Protein AF-A0A8S2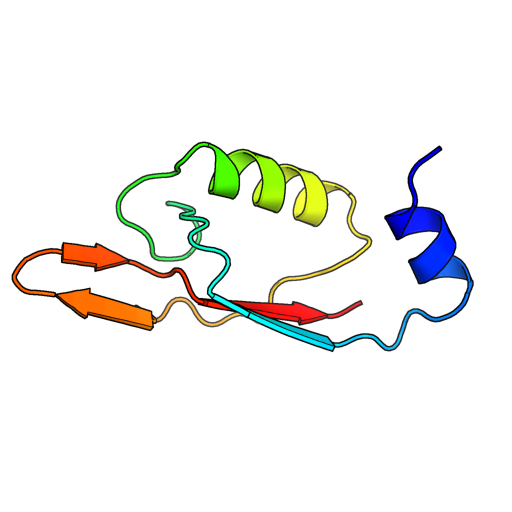VSM1-F1 (afdb_monomer_lite)

Organism: NCBI:txid392030

Foldseek 3Di:
DDVLVVVLVVPQFDKDKDQQQAFDVVQQAVDGDPSVVVVVVVCVVVSKHWDRDSDFPDDDDPHTTDRITIIGD

pLDDT: mean 87.73, std 7.88, range [54.19, 97.69]

Secondary structure (DSSP, 8-state):
--HHHHHHHH----EEEEE-----GGGT-SS--HHHHHHHHHHHTTSSEE----S--EEETTEEE--EEEEE-

InterPro domains:
  IPR005135 Endonuclease/exonuclease/phosphatase [PF14529] (9-72)
  IPR036691 Endonuclease/exonuclease/phosphatase superfamily [G3DSA:3.60.10.10] (1-73)
  IPR036691 Endonuclease/exonuclease/phosphatase superfamily [SSF56219] (2-71)

Sequence (73 aa):
MNIFQELYNINNNCIIVGDLNAALSEMGSTKTNTRGKQLQQLLNEGIIDCVEDDSTTFEKNEYEAKLDWILGS

Radius of gyration: 13.03 Å; chains: 1; bounding box: 27×21×41 Å

Structure (mmCIF, N/CA/C/O backbone):
data_AF-A0A8S2VSM1-F1
#
_entry.id   AF-A0A8S2VSM1-F1
#
loop_
_atom_site.group_PDB
_atom_site.id
_atom_site.type_symbol
_atom_site.label_atom_id
_atom_site.label_alt_id
_atom_site.label_comp_id
_atom_site.label_asym_id
_atom_site.label_entity_id
_atom_site.label_seq_id
_atom_site.pdbx_PDB_ins_code
_atom_site.Cartn_x
_atom_site.Cartn_y
_atom_site.Cartn_z
_atom_site.occupancy
_atom_site.B_iso_or_equiv
_atom_site.auth_seq_id
_atom_site.auth_comp_id
_atom_site.auth_asym_id
_atom_site.auth_atom_id
_atom_site.pdbx_PDB_model_num
ATOM 1 N N . MET A 1 1 ? -3.093 11.782 20.124 1.00 54.19 1 MET A N 1
ATOM 2 C CA . MET A 1 1 ? -4.453 11.215 20.075 1.00 54.19 1 MET A CA 1
ATOM 3 C C . MET A 1 1 ? -4.644 10.705 18.656 1.00 54.19 1 MET A C 1
ATOM 5 O O . MET A 1 1 ? -4.489 11.505 17.741 1.00 54.19 1 MET A O 1
ATOM 9 N N . ASN A 1 2 ? -4.760 9.387 18.463 1.00 75.88 2 ASN A N 1
ATOM 10 C CA . ASN A 1 2 ? -4.778 8.764 17.134 1.00 75.88 2 ASN A CA 1
ATOM 11 C C . ASN A 1 2 ? -6.232 8.668 16.654 1.00 75.88 2 ASN A C 1
ATOM 13 O O . ASN A 1 2 ? -6.991 7.851 17.166 1.00 75.88 2 ASN A O 1
ATOM 17 N N . ILE A 1 3 ? -6.614 9.526 15.705 1.00 75.31 3 ILE A N 1
ATOM 18 C CA . ILE A 1 3 ? -7.993 9.615 15.204 1.00 75.31 3 ILE A CA 1
ATOM 19 C C . ILE A 1 3 ? -8.483 8.292 14.602 1.00 75.31 3 ILE A C 1
ATOM 21 O O . ILE A 1 3 ? -9.661 7.972 14.717 1.00 75.31 3 ILE A O 1
ATOM 25 N N . PHE A 1 4 ? -7.587 7.480 14.031 1.00 71.69 4 PHE A N 1
ATOM 26 C CA . PHE A 1 4 ? -7.955 6.170 13.500 1.00 71.69 4 PHE A CA 1
ATOM 27 C C . PHE A 1 4 ? -8.315 5.178 14.608 1.00 71.69 4 PHE A C 1
ATOM 29 O O . PHE A 1 4 ? -9.279 4.436 14.461 1.00 71.69 4 PHE A O 1
ATOM 36 N N . GLN A 1 5 ? -7.624 5.224 15.751 1.00 78.88 5 GLN A N 1
ATOM 37 C CA . GLN A 1 5 ? -7.962 4.399 16.915 1.00 78.88 5 GLN A CA 1
ATOM 38 C C . GLN A 1 5 ? -9.346 4.751 17.479 1.00 78.88 5 GLN A C 1
ATOM 40 O O . GLN A 1 5 ? -10.106 3.875 17.886 1.00 78.88 5 GLN A O 1
ATOM 45 N N . GLU A 1 6 ? -9.679 6.042 17.520 1.00 81.25 6 GLU A N 1
ATOM 46 C CA . GLU A 1 6 ? -10.989 6.503 17.988 1.00 81.25 6 GLU A CA 1
ATOM 47 C C . GLU A 1 6 ? -12.102 6.066 17.038 1.00 81.25 6 GLU A C 1
ATOM 49 O O . GLU A 1 6 ? -13.118 5.543 17.493 1.00 81.25 6 GLU A O 1
ATOM 54 N N . LEU A 1 7 ? -11.890 6.217 15.727 1.00 71.38 7 LEU A N 1
ATOM 55 C CA . LEU A 1 7 ? -12.835 5.762 14.708 1.00 71.38 7 LEU A CA 1
ATOM 56 C C . LEU A 1 7 ? -13.038 4.241 14.763 1.00 71.38 7 LEU A C 1
ATOM 58 O O . LEU A 1 7 ? -14.185 3.795 14.776 1.00 71.38 7 LEU A O 1
ATOM 62 N N . TYR A 1 8 ? -11.954 3.470 14.892 1.00 79.00 8 TYR A N 1
ATOM 63 C CA . TYR A 1 8 ? -11.996 2.011 15.029 1.00 79.00 8 TYR A CA 1
ATOM 64 C C . TYR A 1 8 ? -12.853 1.565 16.224 1.00 79.00 8 TYR A C 1
ATOM 66 O O . TYR A 1 8 ? -13.707 0.692 16.096 1.00 79.00 8 TYR A O 1
ATOM 74 N N . ASN A 1 9 ? -12.687 2.208 17.384 1.00 82.06 9 ASN A N 1
ATOM 75 C CA . ASN A 1 9 ? -13.443 1.871 18.594 1.00 82.06 9 ASN A CA 1
ATOM 76 C C . ASN A 1 9 ? -14.940 2.227 18.512 1.00 82.06 9 ASN A C 1
ATOM 78 O O . ASN A 1 9 ? -15.736 1.681 19.275 1.00 82.06 9 ASN A O 1
ATOM 82 N N . ILE A 1 10 ? -15.327 3.160 17.636 1.00 82.50 10 ILE A N 1
ATOM 83 C CA . ILE A 1 10 ? -16.729 3.556 17.430 1.00 82.50 10 ILE A CA 1
ATOM 84 C C . ILE A 1 10 ? -17.417 2.606 16.446 1.00 82.50 10 ILE A C 1
ATOM 86 O O . ILE A 1 10 ? -18.555 2.196 16.679 1.00 82.50 10 ILE A O 1
ATOM 90 N N . ASN A 1 11 ? -16.749 2.281 15.339 1.00 74.62 11 ASN A N 1
ATOM 91 C CA . ASN A 1 11 ? -17.230 1.339 14.339 1.00 74.62 11 ASN A CA 1
ATOM 92 C C . ASN A 1 11 ? -16.040 0.780 13.555 1.00 74.62 11 ASN A C 1
ATOM 94 O O . ASN A 1 11 ? -15.431 1.496 12.762 1.00 74.62 11 ASN A O 1
ATOM 98 N N . ASN A 1 12 ? -15.766 -0.507 13.739 1.00 78.31 12 ASN A N 1
ATOM 99 C CA . ASN A 1 12 ? -14.719 -1.210 13.014 1.00 78.31 12 ASN A CA 1
ATOM 100 C C . ASN A 1 12 ? -15.222 -1.866 11.721 1.00 78.31 12 ASN A C 1
ATOM 102 O O . ASN A 1 12 ? -14.480 -2.602 11.113 1.00 78.31 12 ASN A O 1
ATOM 106 N N . ASN A 1 13 ? -16.435 -1.598 11.235 1.00 85.31 13 ASN A N 1
ATOM 107 C CA . ASN A 1 13 ? -16.876 -2.104 9.928 1.00 85.31 13 ASN A CA 1
ATOM 108 C C . ASN A 1 13 ? -16.687 -1.036 8.842 1.00 85.31 13 ASN A C 1
ATOM 110 O O . ASN A 1 13 ? -17.660 -0.425 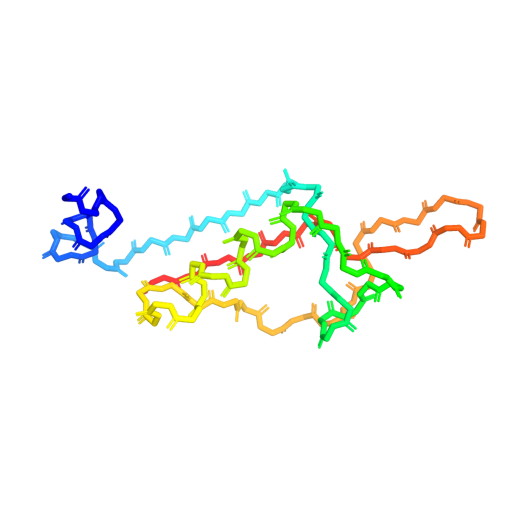8.387 1.00 85.31 13 ASN A O 1
ATOM 114 N N . CYS A 1 14 ? -15.439 -0.779 8.449 1.00 85.06 14 CYS A N 1
ATOM 115 C CA . CYS A 1 14 ? -15.089 0.212 7.434 1.00 85.06 14 CYS A CA 1
ATOM 116 C C . CYS A 1 14 ? -14.302 -0.435 6.292 1.00 85.06 14 CYS A C 1
ATOM 118 O O . CYS A 1 14 ? -13.390 -1.218 6.532 1.00 85.06 14 CYS A O 1
ATOM 120 N N . ILE A 1 15 ? -14.641 -0.073 5.052 1.00 89.75 15 ILE A N 1
ATOM 121 C CA . ILE A 1 15 ? -13.865 -0.425 3.862 1.00 89.75 15 ILE A CA 1
ATOM 122 C C . ILE A 1 15 ? -13.416 0.873 3.198 1.00 89.75 15 ILE A C 1
ATOM 124 O O . ILE A 1 15 ? -14.240 1.738 2.886 1.00 89.75 15 ILE A O 1
ATOM 128 N N . ILE A 1 16 ? -12.115 0.997 2.958 1.00 88.94 16 ILE A N 1
ATOM 129 C CA . ILE A 1 16 ? -11.504 2.112 2.235 1.00 88.94 16 ILE A CA 1
ATOM 130 C C . ILE A 1 16 ? -10.954 1.564 0.924 1.00 88.94 16 ILE A C 1
ATOM 132 O O . ILE A 1 16 ? -10.096 0.688 0.930 1.00 88.94 16 ILE A O 1
ATOM 136 N N . VAL A 1 17 ? -11.436 2.096 -0.199 1.00 92.56 17 VAL A N 1
ATOM 137 C CA . VAL A 1 17 ? -10.953 1.739 -1.538 1.00 92.56 17 VAL A CA 1
ATOM 138 C C . VAL A 1 17 ? -10.511 3.000 -2.257 1.00 92.56 17 VAL A C 1
ATOM 140 O O . VAL A 1 17 ? -11.278 3.964 -2.328 1.00 92.56 17 VAL A O 1
ATOM 143 N N . GLY A 1 18 ? -9.305 3.002 -2.817 1.00 93.19 18 GLY A N 1
ATOM 144 C CA . GLY A 1 18 ? -8.893 4.083 -3.707 1.00 93.19 18 GLY A CA 1
ATOM 145 C C . GLY A 1 18 ? -7.429 4.066 -4.119 1.00 93.19 18 GLY A C 1
ATOM 146 O O . GLY A 1 18 ? -6.640 3.249 -3.651 1.00 93.19 18 GLY A O 1
ATOM 147 N N . ASP A 1 19 ? -7.086 5.032 -4.970 1.00 94.81 19 ASP A N 1
ATOM 148 C CA . ASP A 1 19 ? -5.715 5.345 -5.364 1.00 94.81 19 ASP A CA 1
ATOM 149 C C . ASP A 1 19 ? -5.031 6.155 -4.253 1.00 94.81 19 ASP A C 1
ATOM 151 O O . ASP A 1 19 ? -5.308 7.344 -4.046 1.00 94.81 19 ASP A O 1
ATOM 155 N N . LEU A 1 20 ? -4.117 5.521 -3.519 1.00 94.50 20 LEU A N 1
ATOM 156 C CA . LEU A 1 20 ? -3.351 6.201 -2.474 1.00 94.50 20 LEU A CA 1
ATOM 157 C C . LEU A 1 20 ? -2.031 6.759 -3.016 1.00 94.50 20 LEU A C 1
ATOM 159 O O . LEU A 1 20 ? -1.365 7.525 -2.301 1.00 94.50 20 LEU A O 1
ATOM 163 N N . ASN A 1 21 ? -1.619 6.381 -4.232 1.00 95.25 21 ASN A N 1
ATOM 164 C CA . ASN A 1 21 ? -0.271 6.584 -4.775 1.00 95.25 21 ASN A CA 1
ATOM 165 C C . ASN A 1 21 ? 0.839 6.159 -3.785 1.00 95.25 21 ASN A C 1
ATOM 167 O O . ASN A 1 21 ? 1.949 6.708 -3.754 1.00 95.25 21 ASN A O 1
ATOM 171 N N . ALA A 1 22 ? 0.516 5.207 -2.910 1.00 95.31 22 ALA A N 1
ATOM 172 C CA . ALA A 1 22 ? 1.410 4.639 -1.918 1.00 95.31 22 ALA A CA 1
ATOM 173 C C . ALA A 1 22 ? 1.986 3.350 -2.499 1.00 95.31 22 ALA A C 1
ATOM 175 O O . ALA A 1 22 ? 1.232 2.458 -2.855 1.00 95.31 22 ALA A O 1
ATOM 176 N N . ALA A 1 23 ? 3.310 3.279 -2.614 1.00 94.75 23 ALA A N 1
ATOM 177 C CA . ALA A 1 23 ? 3.997 2.113 -3.158 1.00 94.75 23 ALA A CA 1
ATOM 178 C C . ALA A 1 23 ? 4.712 1.372 -2.025 1.00 94.75 23 ALA A C 1
ATOM 180 O O . ALA A 1 23 ? 5.456 2.009 -1.270 1.00 94.75 23 ALA A O 1
ATOM 181 N N . LEU A 1 24 ? 4.510 0.057 -1.933 1.00 93.12 24 LEU A N 1
ATOM 182 C CA . LEU A 1 24 ? 5.120 -0.848 -0.951 1.00 93.12 24 LEU A CA 1
ATOM 183 C C . LEU A 1 24 ? 5.803 -2.006 -1.675 1.00 93.12 24 LEU A C 1
ATOM 185 O O . LEU A 1 24 ? 5.145 -2.775 -2.374 1.00 93.12 24 LEU A O 1
ATOM 189 N N . SER A 1 25 ? 7.123 -2.136 -1.526 1.00 91.62 25 SER A N 1
ATOM 190 C CA . SER A 1 25 ? 7.868 -3.179 -2.239 1.00 91.62 25 SER A CA 1
ATOM 191 C C . SER A 1 25 ? 7.553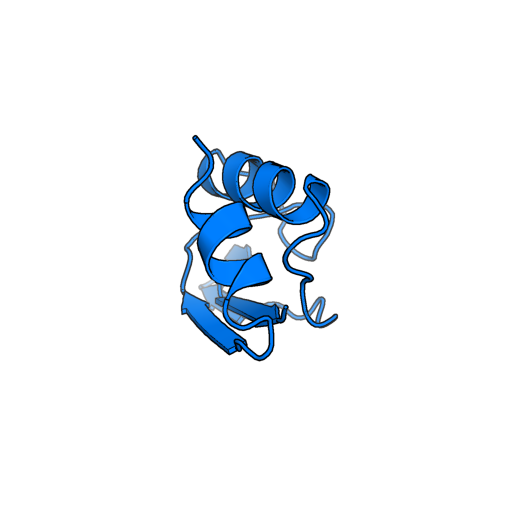 -4.597 -1.778 1.00 91.62 25 SER A C 1
ATOM 193 O O . SER A 1 25 ? 7.726 -5.542 -2.535 1.00 91.62 25 SER A O 1
ATOM 195 N N . GLU A 1 26 ? 7.090 -4.743 -0.540 1.00 88.56 26 GLU A N 1
ATOM 196 C CA . GLU A 1 26 ? 6.667 -6.024 0.035 1.00 88.56 26 GLU A CA 1
ATOM 197 C C . GLU A 1 26 ? 5.256 -6.454 -0.387 1.00 88.56 26 GLU A C 1
ATOM 199 O O . GLU A 1 26 ? 4.855 -7.569 -0.090 1.00 88.56 26 GLU A O 1
ATOM 204 N N . MET A 1 27 ? 4.529 -5.590 -1.102 1.00 87.94 27 MET A N 1
ATOM 205 C CA . MET A 1 27 ? 3.148 -5.812 -1.542 1.00 87.94 27 MET A CA 1
ATOM 206 C C . MET A 1 27 ? 2.993 -5.470 -3.033 1.00 87.94 27 MET A C 1
ATOM 208 O O . MET A 1 27 ? 2.112 -4.711 -3.418 1.00 87.94 27 MET A O 1
ATOM 212 N N . GLY A 1 28 ? 3.910 -5.937 -3.883 1.00 84.31 28 GLY A N 1
ATO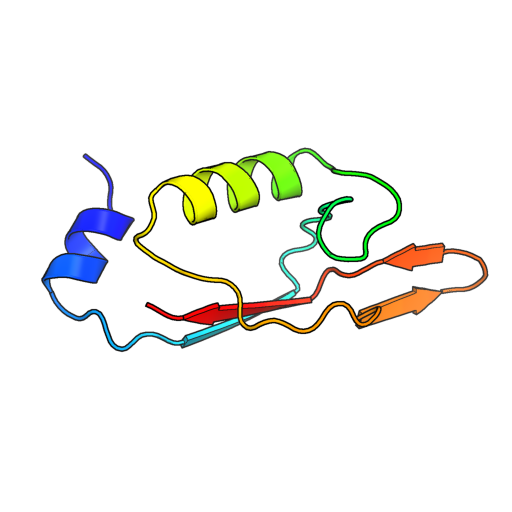M 213 C CA . GLY A 1 28 ? 3.754 -5.875 -5.346 1.00 84.31 28 GLY A CA 1
ATOM 214 C C . GLY A 1 28 ? 4.292 -4.625 -6.060 1.00 84.31 28 GLY A C 1
ATOM 215 O O . GLY A 1 28 ? 4.299 -4.586 -7.286 1.00 84.31 28 GLY A O 1
ATOM 216 N N . SER A 1 29 ? 4.798 -3.599 -5.362 1.00 89.19 29 SER A N 1
ATOM 217 C CA . SER A 1 29 ? 5.492 -2.480 -6.034 1.00 89.19 29 SER A CA 1
ATOM 218 C C . SER A 1 29 ? 6.991 -2.734 -6.226 1.00 89.19 29 SER A C 1
ATOM 220 O O . SER A 1 29 ? 7.631 -3.427 -5.448 1.00 89.19 29 SER A O 1
ATOM 222 N N . THR A 1 30 ? 7.625 -2.074 -7.200 1.00 88.88 30 THR A N 1
ATOM 223 C CA . THR A 1 30 ? 9.088 -2.205 -7.386 1.00 88.88 30 THR A CA 1
ATOM 224 C C . THR A 1 30 ? 9.896 -1.555 -6.247 1.00 88.88 30 THR A C 1
ATOM 226 O O . THR A 1 30 ? 10.988 -2.008 -5.901 1.00 88.88 30 THR A O 1
ATOM 229 N N . LYS A 1 31 ? 9.402 -0.449 -5.668 1.00 92.31 31 LYS A N 1
ATOM 230 C CA . LYS A 1 31 ? 10.080 0.307 -4.597 1.00 92.31 31 LYS A CA 1
ATOM 231 C C . LYS A 1 31 ? 9.080 0.913 -3.622 1.00 92.31 31 LYS A C 1
ATOM 233 O O . LYS A 1 31 ? 8.057 1.444 -4.045 1.00 92.31 31 LYS A O 1
ATOM 238 N N . THR A 1 32 ? 9.445 0.948 -2.342 1.00 95.25 32 THR A N 1
ATOM 239 C CA . THR A 1 32 ? 8.676 1.674 -1.325 1.00 95.25 32 THR A CA 1
ATOM 240 C C . THR A 1 32 ? 8.912 3.183 -1.409 1.00 95.25 32 THR A C 1
ATOM 242 O O . THR A 1 32 ? 10.056 3.642 -1.338 1.00 95.25 32 THR A O 1
ATOM 245 N N . ASN A 1 33 ? 7.837 3.972 -1.513 1.00 96.19 33 ASN A N 1
ATOM 246 C CA . ASN A 1 33 ? 7.898 5.440 -1.491 1.00 96.19 33 ASN A CA 1
ATOM 247 C C . ASN A 1 33 ? 7.529 6.012 -0.101 1.00 96.19 33 ASN A C 1
ATOM 249 O O . ASN A 1 33 ? 7.186 5.273 0.822 1.00 96.19 33 ASN A O 1
ATOM 253 N N . THR A 1 34 ? 7.621 7.334 0.090 1.00 97.69 34 THR A N 1
ATOM 254 C CA . THR A 1 34 ? 7.312 7.971 1.390 1.00 97.69 34 THR A CA 1
ATOM 255 C C . THR A 1 34 ? 5.867 7.734 1.837 1.00 97.69 34 THR A C 1
ATOM 257 O O . THR A 1 34 ? 5.638 7.493 3.018 1.00 97.69 34 THR A O 1
ATOM 260 N N . ARG A 1 35 ? 4.906 7.753 0.902 1.00 96.94 35 ARG A N 1
ATOM 261 C CA . ARG A 1 35 ? 3.485 7.483 1.186 1.00 96.94 35 ARG A CA 1
ATOM 262 C C . ARG A 1 35 ? 3.272 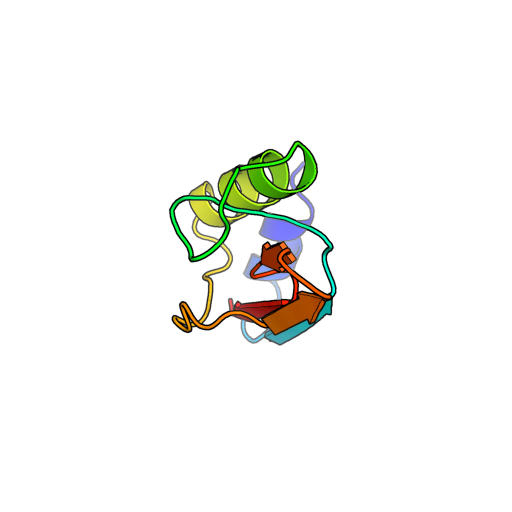6.021 1.582 1.00 96.94 35 ARG A C 1
ATOM 264 O O . ARG A 1 35 ? 2.543 5.749 2.524 1.00 96.94 35 ARG A O 1
ATOM 271 N N . GLY A 1 36 ? 3.992 5.104 0.938 1.00 96.31 36 GLY A N 1
ATOM 272 C CA . GLY A 1 36 ? 4.073 3.694 1.305 1.00 96.31 36 GLY A CA 1
ATOM 273 C C . GLY A 1 36 ? 4.552 3.511 2.736 1.00 96.31 36 GLY A C 1
ATOM 274 O O . GLY A 1 36 ? 3.877 2.862 3.513 1.00 96.31 36 GLY A O 1
ATOM 275 N N . LYS A 1 37 ? 5.641 4.172 3.151 1.00 96.56 37 LYS A N 1
ATOM 276 C CA . LYS A 1 37 ? 6.112 4.093 4.551 1.00 96.56 37 LYS A CA 1
ATOM 277 C C . LYS A 1 37 ? 5.048 4.525 5.566 1.00 96.56 37 LYS A C 1
ATOM 279 O O . LYS A 1 37 ? 4.954 3.926 6.631 1.00 96.56 37 LYS A O 1
ATOM 284 N N . GLN A 1 38 ? 4.263 5.553 5.243 1.00 94.75 38 GLN A N 1
ATOM 285 C CA . GLN A 1 38 ? 3.165 6.014 6.099 1.00 94.75 38 GLN A CA 1
ATOM 286 C C . GLN A 1 38 ? 2.012 5.005 6.134 1.00 94.75 38 GLN A C 1
ATOM 288 O O . GLN A 1 38 ? 1.493 4.725 7.209 1.00 94.75 38 GLN A O 1
ATOM 293 N N . LEU A 1 39 ? 1.652 4.430 4.982 1.00 93.38 39 LEU A N 1
ATOM 294 C CA . LEU A 1 39 ? 0.661 3.358 4.904 1.00 93.38 39 LEU A CA 1
ATOM 295 C C . LEU A 1 39 ? 1.119 2.124 5.695 1.00 93.38 39 LEU A C 1
ATOM 297 O O . LEU A 1 39 ? 0.357 1.622 6.507 1.00 93.38 39 LEU A O 1
ATOM 301 N N . GLN A 1 40 ? 2.375 1.696 5.548 1.00 94.00 40 GLN A N 1
ATOM 302 C CA . GLN A 1 40 ? 2.932 0.570 6.302 1.00 94.00 40 GLN A CA 1
ATOM 303 C C . GLN A 1 40 ? 2.889 0.818 7.808 1.00 94.00 40 GLN A C 1
ATOM 305 O O . GLN A 1 40 ? 2.600 -0.093 8.575 1.00 94.00 40 GLN A O 1
ATOM 310 N N . GLN A 1 41 ? 3.167 2.049 8.245 1.00 93.06 41 GLN A N 1
ATOM 311 C CA . GLN A 1 41 ? 3.047 2.400 9.653 1.00 93.06 41 GLN A CA 1
ATOM 312 C C . GLN A 1 41 ? 1.603 2.240 10.145 1.00 93.06 41 GLN A C 1
ATOM 314 O O . GLN A 1 41 ? 1.415 1.665 11.210 1.00 93.06 41 GLN A O 1
ATOM 319 N N . LEU A 1 42 ? 0.611 2.688 9.368 1.00 89.19 42 LEU A N 1
ATOM 320 C CA . LEU A 1 42 ? -0.808 2.523 9.698 1.00 89.19 42 LEU A CA 1
ATOM 321 C C . LEU A 1 42 ? -1.220 1.042 9.755 1.00 89.19 42 LEU A C 1
ATOM 323 O O . LEU A 1 42 ? -1.892 0.640 10.698 1.00 89.19 42 LEU A O 1
ATOM 327 N N . LEU A 1 43 ? -0.776 0.223 8.797 1.00 90.75 43 LEU A N 1
ATOM 328 C CA . LEU A 1 43 ? -1.026 -1.226 8.801 1.00 90.75 43 LEU A CA 1
ATOM 329 C C . LEU A 1 43 ? -0.398 -1.900 10.033 1.00 90.75 43 LEU A C 1
ATOM 331 O O . LEU A 1 43 ? -1.022 -2.728 10.689 1.00 90.75 43 LEU A O 1
ATOM 335 N N . ASN A 1 44 ? 0.815 -1.489 10.415 1.00 91.56 44 ASN A N 1
ATOM 336 C CA . ASN A 1 44 ? 1.505 -2.016 11.594 1.00 91.56 44 ASN A CA 1
ATOM 337 C C . ASN A 1 44 ? 0.821 -1.652 12.926 1.00 91.56 44 ASN A C 1
ATOM 339 O O . ASN A 1 44 ? 1.139 -2.260 13.948 1.00 91.56 44 ASN A O 1
ATOM 343 N N . GLU A 1 45 ? -0.087 -0.670 12.948 1.00 88.81 45 GLU A N 1
ATOM 344 C CA . GLU A 1 45 ? -0.900 -0.369 14.133 1.00 88.81 45 GLU A CA 1
ATOM 345 C C . GLU A 1 45 ? -1.978 -1.441 14.382 1.00 88.81 45 GLU A C 1
ATOM 347 O O . GLU A 1 45 ? -2.492 -1.524 15.498 1.00 88.81 45 GLU A O 1
ATOM 352 N N . GLY A 1 46 ? -2.293 -2.282 13.386 1.00 85.31 46 GLY A N 1
ATOM 353 C CA . GLY A 1 46 ? -3.221 -3.414 13.517 1.00 85.31 46 GLY A CA 1
ATOM 354 C C . GLY A 1 46 ? -4.691 -3.012 13.668 1.00 85.31 46 GLY A C 1
ATOM 355 O O . GLY A 1 46 ? -5.495 -3.789 14.174 1.00 85.31 46 GLY A O 1
ATOM 356 N N . ILE A 1 47 ? -5.029 -1.778 13.287 1.00 86.38 47 ILE A N 1
ATOM 357 C CA . ILE A 1 47 ? -6.398 -1.233 13.311 1.00 86.38 47 ILE A CA 1
ATOM 358 C C . ILE A 1 47 ? -7.084 -1.294 11.942 1.00 86.38 47 ILE A C 1
ATOM 360 O O . ILE A 1 47 ? -8.281 -1.040 11.838 1.00 86.38 47 ILE A O 1
ATOM 364 N N . ILE A 1 48 ? -6.311 -1.541 10.887 1.00 88.19 48 ILE A N 1
ATOM 365 C CA . ILE A 1 48 ? -6.787 -1.681 9.519 1.00 88.19 48 ILE A CA 1
ATOM 366 C C . ILE A 1 48 ? -5.824 -2.605 8.775 1.00 88.19 48 ILE A C 1
ATOM 368 O O . ILE A 1 48 ? -4.607 -2.443 8.872 1.00 88.19 48 ILE A O 1
ATOM 372 N N . ASP A 1 49 ? -6.376 -3.553 8.034 1.00 89.69 49 ASP A N 1
ATOM 373 C CA . ASP A 1 49 ? -5.642 -4.537 7.254 1.00 89.69 49 ASP A CA 1
ATOM 374 C C . ASP A 1 49 ? -5.782 -4.255 5.759 1.00 89.69 49 ASP A C 1
ATOM 376 O O . ASP A 1 49 ? -6.750 -3.648 5.291 1.00 89.69 49 ASP A O 1
ATOM 380 N N . CYS A 1 50 ? -4.798 -4.709 4.990 1.00 89.69 50 CYS A N 1
ATOM 381 C CA . CYS A 1 50 ? -4.867 -4.722 3.536 1.00 89.69 50 CYS A CA 1
ATOM 382 C C . CYS A 1 50 ? -5.574 -6.002 3.082 1.00 89.69 50 CYS A C 1
ATOM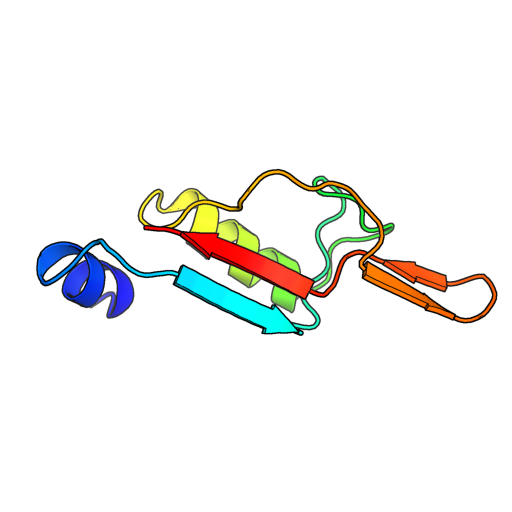 384 O O . CYS A 1 50 ? -5.228 -7.092 3.537 1.00 89.69 50 CYS A O 1
ATOM 386 N N . VAL A 1 51 ? -6.529 -5.892 2.160 1.00 86.38 51 VAL A N 1
ATOM 387 C CA . VAL A 1 51 ? -7.067 -7.075 1.479 1.00 86.38 51 VAL A CA 1
ATOM 388 C C . VAL A 1 51 ? -5.996 -7.588 0.516 1.00 86.38 51 VAL A C 1
ATOM 390 O O . VAL A 1 51 ? -5.546 -6.848 -0.360 1.00 86.38 51 VAL A O 1
ATOM 393 N N . GLU A 1 52 ? -5.559 -8.835 0.709 1.00 73.31 52 GLU A N 1
ATOM 394 C CA . GLU A 1 52 ? -4.471 -9.441 -0.063 1.00 73.31 52 GLU A CA 1
ATOM 395 C C . GLU A 1 52 ? -4.813 -9.517 -1.558 1.00 73.31 52 GLU A C 1
ATOM 397 O O . GLU A 1 52 ? -5.635 -10.318 -2.000 1.00 73.31 52 GLU A O 1
ATOM 402 N N . ASP A 1 53 ? -4.141 -8.669 -2.331 1.00 74.75 53 ASP A N 1
ATOM 403 C CA . ASP A 1 53 ? -4.115 -8.689 -3.789 1.00 74.75 53 ASP A CA 1
ATOM 404 C C . ASP A 1 53 ? -2.778 -8.107 -4.250 1.00 74.75 53 ASP A C 1
ATOM 406 O O . ASP A 1 53 ? -2.619 -6.894 -4.330 1.00 74.75 53 ASP A O 1
ATOM 410 N N . ASP A 1 54 ? -1.778 -8.944 -4.500 1.00 69.69 54 ASP A N 1
ATOM 411 C CA . ASP A 1 54 ? -0.450 -8.481 -4.931 1.00 69.69 54 ASP A CA 1
ATOM 412 C C . ASP A 1 54 ? -0.385 -8.129 -6.425 1.00 69.69 54 ASP A C 1
ATOM 414 O O . ASP A 1 54 ? 0.704 -8.001 -6.988 1.00 69.69 54 ASP A O 1
ATOM 418 N N . SER A 1 55 ? -1.534 -7.975 -7.087 1.00 83.25 55 SER A N 1
ATOM 419 C CA . SER A 1 55 ? -1.569 -7.570 -8.484 1.00 83.25 55 SER A CA 1
ATOM 420 C C . SER A 1 55 ? -1.116 -6.122 -8.681 1.00 83.25 55 SER A C 1
ATOM 422 O O . SER A 1 55 ? -1.319 -5.228 -7.853 1.00 83.25 55 SER A O 1
ATOM 424 N N . THR A 1 56 ? -0.479 -5.891 -9.825 1.00 88.12 56 THR A N 1
ATOM 425 C CA . THR A 1 56 ? -0.218 -4.549 -10.330 1.00 88.12 56 THR A CA 1
ATOM 426 C C . THR A 1 56 ? -1.549 -3.858 -10.612 1.00 88.12 56 THR A C 1
ATOM 428 O O . THR A 1 56 ? -2.367 -4.368 -11.374 1.00 88.12 56 THR A O 1
ATOM 431 N N . THR A 1 57 ? -1.762 -2.677 -10.033 1.00 92.56 57 THR A N 1
ATOM 432 C CA . THR A 1 57 ? -2.991 -1.893 -10.257 1.00 92.56 57 THR A CA 1
ATOM 433 C C . THR A 1 57 ? -2.775 -0.740 -11.236 1.00 92.56 57 THR A C 1
ATOM 435 O O . THR A 1 57 ? -3.730 -0.210 -11.802 1.00 92.56 57 THR A O 1
ATOM 438 N N . PHE A 1 58 ? -1.514 -0.378 -11.490 1.00 92.12 58 PHE A N 1
ATOM 439 C CA . PHE A 1 58 ? -1.128 0.659 -12.433 1.00 92.12 58 PHE A CA 1
ATOM 440 C C . PHE A 1 58 ? 0.014 0.201 -13.346 1.00 92.12 58 PHE A C 1
ATOM 442 O O . PHE A 1 58 ? 1.114 -0.110 -12.883 1.00 92.12 58 PHE A O 1
ATOM 449 N N . GLU A 1 59 ? -0.228 0.260 -14.656 1.00 92.31 59 GLU A N 1
ATOM 450 C CA . GLU A 1 59 ? 0.748 -0.072 -15.696 1.00 92.31 59 GLU A CA 1
ATOM 451 C C . GLU A 1 59 ? 0.873 1.068 -16.709 1.00 92.31 59 GLU A C 1
ATOM 453 O O . GLU A 1 59 ? -0.116 1.557 -17.268 1.00 92.31 59 GLU A O 1
ATOM 458 N N . LYS A 1 60 ? 2.108 1.506 -16.973 1.00 91.31 60 LYS A N 1
ATOM 459 C CA . LYS A 1 60 ? 2.404 2.486 -18.023 1.00 91.31 60 LYS A CA 1
ATOM 460 C C . LYS A 1 60 ? 3.811 2.290 -18.580 1.00 91.31 60 LYS A C 1
ATOM 462 O O . LYS A 1 60 ? 4.795 2.653 -17.938 1.00 91.31 60 LYS A O 1
ATOM 467 N N . ASN A 1 61 ? 3.905 1.843 -19.832 1.00 92.75 61 ASN A N 1
ATOM 468 C CA . ASN A 1 61 ? 5.172 1.477 -20.478 1.00 92.75 61 ASN A CA 1
ATOM 469 C C . ASN A 1 61 ? 5.907 0.396 -19.658 1.00 92.75 61 ASN A C 1
ATOM 471 O O . ASN A 1 61 ? 5.333 -0.649 -19.406 1.00 92.75 61 ASN A O 1
ATOM 475 N N . GLU A 1 62 ? 7.145 0.656 -19.229 1.00 86.69 62 GLU A N 1
ATOM 476 C CA . GLU A 1 62 ? 7.953 -0.244 -18.387 1.00 86.69 62 GLU A CA 1
ATOM 477 C C . GLU A 1 62 ? 7.730 -0.023 -16.877 1.00 86.69 62 GLU A C 1
ATOM 479 O O . GLU A 1 62 ? 8.472 -0.552 -16.051 1.00 86.69 62 GLU A O 1
ATOM 484 N N . TYR A 1 63 ? 6.764 0.818 -16.496 1.00 85.06 63 TYR A N 1
ATOM 485 C CA . TYR A 1 63 ? 6.454 1.092 -15.098 1.00 85.06 63 TYR A CA 1
ATOM 486 C C . TYR A 1 63 ? 5.224 0.305 -14.650 1.00 85.06 63 TYR A C 1
ATOM 488 O O . TYR A 1 63 ? 4.115 0.569 -15.117 1.00 85.06 63 TYR A O 1
ATOM 496 N N . GLU A 1 64 ? 5.441 -0.597 -13.697 1.00 89.44 64 GLU A N 1
ATOM 497 C CA . GLU A 1 64 ? 4.416 -1.393 -13.024 1.00 89.44 64 GLU A CA 1
ATOM 498 C C . GLU A 1 64 ? 4.463 -1.111 -11.516 1.00 89.44 64 GLU A C 1
ATOM 500 O O . GLU A 1 64 ? 5.532 -1.144 -10.884 1.00 89.44 64 GLU A O 1
ATOM 505 N N . ALA A 1 65 ? 3.310 -0.781 -10.935 1.00 91.00 65 ALA A N 1
ATOM 506 C CA . ALA A 1 65 ? 3.177 -0.557 -9.502 1.00 91.00 65 ALA A CA 1
ATOM 507 C C . ALA A 1 65 ? 1.772 -0.884 -8.986 1.00 91.00 65 ALA A C 1
ATOM 509 O O . ALA A 1 65 ? 0.767 -0.654 -9.657 1.00 91.00 65 ALA A O 1
ATOM 510 N N . LYS A 1 66 ? 1.709 -1.341 -7.735 1.00 92.69 66 LYS A N 1
ATOM 511 C CA . LYS A 1 66 ? 0.475 -1.392 -6.952 1.00 92.69 66 LYS A CA 1
ATOM 512 C C . LYS A 1 66 ? 0.310 -0.076 -6.197 1.00 92.69 66 LYS A C 1
ATOM 514 O O . LYS A 1 66 ? 1.093 0.222 -5.293 1.00 92.69 66 LYS A O 1
ATOM 519 N N . LEU A 1 67 ? -0.667 0.726 -6.605 1.00 94.00 67 LEU A N 1
ATOM 520 C CA . LEU A 1 67 ? -0.928 2.067 -6.061 1.00 94.00 67 LEU A CA 1
ATOM 521 C C . LEU A 1 67 ? -2.353 2.226 -5.521 1.00 94.00 67 LEU A C 1
ATOM 523 O O . LEU A 1 67 ? -2.597 3.123 -4.705 1.00 94.00 67 LEU A O 1
ATOM 527 N N . ASP A 1 68 ? -3.251 1.335 -5.936 1.00 93.06 68 ASP A N 1
ATOM 528 C CA . ASP A 1 68 ? -4.632 1.249 -5.488 1.00 93.06 68 ASP A CA 1
ATOM 529 C C . ASP A 1 68 ? -4.742 0.223 -4.362 1.00 93.06 68 ASP A C 1
ATOM 531 O O . ASP A 1 68 ? -4.169 -0.867 -4.430 1.00 93.06 68 ASP A O 1
ATOM 535 N N . TRP A 1 69 ? -5.464 0.585 -3.305 1.00 92.75 69 TRP A N 1
ATOM 536 C CA . TRP A 1 69 ? -5.548 -0.216 -2.088 1.00 92.75 69 TRP A CA 1
ATOM 537 C C . TRP A 1 69 ? -6.994 -0.436 -1.679 1.00 92.75 69 TRP A C 1
ATOM 539 O O . TRP A 1 69 ? -7.827 0.469 -1.770 1.00 92.75 69 TRP A O 1
ATOM 549 N N . ILE A 1 70 ? -7.254 -1.640 -1.179 1.00 92.31 70 ILE A N 1
ATOM 550 C CA . ILE A 1 70 ? -8.472 -2.000 -0.463 1.00 92.31 70 ILE A CA 1
ATOM 551 C C . ILE A 1 70 ? -8.049 -2.284 0.973 1.00 92.31 70 ILE A C 1
ATOM 553 O O . ILE A 1 70 ? -7.279 -3.210 1.225 1.00 92.31 70 ILE A O 1
ATOM 557 N N . LEU A 1 71 ? -8.533 -1.468 1.902 1.00 91.31 71 LEU A N 1
ATOM 558 C CA . LEU A 1 71 ? -8.234 -1.571 3.323 1.00 91.31 71 LEU A CA 1
ATOM 559 C C . LEU A 1 71 ? -9.525 -1.841 4.101 1.00 91.31 71 LEU A C 1
ATOM 561 O O . LEU A 1 71 ? -10.566 -1.268 3.768 1.00 91.31 71 LEU A O 1
ATOM 565 N N . GLY A 1 72 ? -9.461 -2.685 5.127 1.00 89.56 72 GLY A N 1
ATOM 566 C CA . GLY A 1 72 ? -10.607 -3.056 5.961 1.00 89.56 72 GLY A CA 1
ATOM 567 C C . GLY A 1 72 ? -10.263 -3.057 7.446 1.00 89.56 72 GLY A C 1
ATOM 568 O O . GLY A 1 72 ? -9.144 -3.407 7.805 1.00 89.56 72 GLY A O 1
ATOM 569 N N . SER A 1 73 ? -11.200 -2.632 8.295 1.00 85.44 73 SER A N 1
ATOM 570 C CA . SER A 1 73 ? -11.093 -2.726 9.763 1.00 85.44 73 SER A CA 1
ATOM 571 C C . SER A 1 73 ? -11.992 -3.812 10.352 1.00 85.44 73 SER A C 1
ATOM 573 O O . SER A 1 73 ? -12.877 -4.292 9.605 1.00 85.44 73 SER A O 1
#